Protein AF-X7ZYJ5-F1 (afdb_monomer)

Radius of gyration: 19.54 Å; Cα contacts (8 Å, |Δi|>4): 34; chains: 1; bounding box: 30×25×73 Å

Solvent-accessible surface area (backbone atoms only — not comparable to full-atom values): 4461 Å² total; per-residue (Å²): 121,69,65,63,56,50,50,55,52,51,50,54,49,52,51,51,53,53,5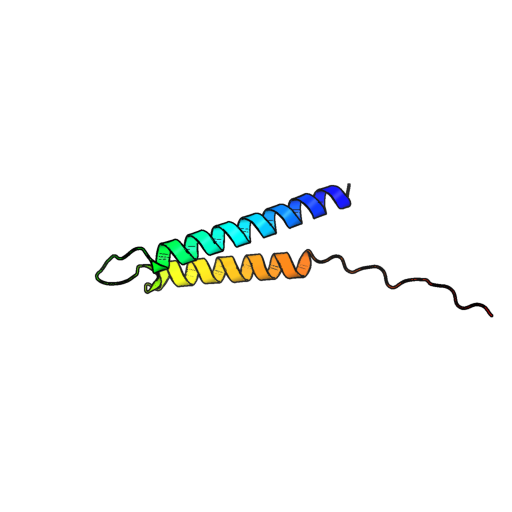1,49,51,53,52,54,52,48,27,59,70,42,67,50,96,94,36,42,43,48,76,39,67,68,56,41,52,53,51,52,52,52,48,55,53,49,56,52,52,54,65,70,66,54,77,82,70,77,81,77,90,71,81,78,82,131

pLDDT: mean 84.99, std 17.53, range [44.03, 98.44]

Secondary structure (DSSP, 8-state):
-HHHHHHHHHHHHHHHHHHHHHHHHHHHH-EETTEEGGGSHHHHHHHHHHHHHHHHHHHHHS--PPPP-PPPP-

Mean predicted aligned error: 8.65 Å

Foldseek 3Di:
DVVVVLVVLVVVLVVLVVVLVVLVVQQQPDDDPRGRNCVDPVSVVVSVVSVVVSVVSVVVSDDPDDPDPPDDDD

Nearest PDB structures (foldseek):
  5lnx-assembly2_F  TM=9.769E-01  e=1.452E-02  Bacillus subtilis subsp. subtilis str. 168
  3r7k-assembly1_D  TM=9.802E-01  e=1.689E-01  Mycobacteroides abscessus ATCC 19977
  1egd-assembly1_C  TM=8.996E-01  e=8.303E-02  Homo sapiens
  4p13-assembly1_A  TM=9.035E-01  e=1.305E-01  Homo sapiens
  4xvx-assembly1_A  TM=9.804E-01  e=2.655E-01  Mycobacterium tuberculosis H37Rv

Organism: NCBI:txid1299334

Sequence (74 aa):
MGAARRAVASELVGNGCAMLNIAVDHVRNRKQFGRAIGANQTPRHRLAQCYTRLAGRARWSMPHGKAGRHGMPG

InterPro domains:
  IPR009075 Acyl-CoA dehydrogenase/oxidase, C-terminal [PF00441] (4-56)
  IPR036250 Acyl-CoA dehydrogenase-like, C-terminal [SSF47203] (1-56)

Structure (mmCIF, N/CA/C/O backbone):
data_AF-X7ZYJ5-F1
#
_entry.id   AF-X7ZYJ5-F1
#
loop_
_atom_site.group_PDB
_atom_site.id
_atom_site.type_symbol
_atom_site.label_atom_id
_atom_site.label_alt_id
_atom_site.label_comp_id
_atom_site.label_asym_id
_atom_site.label_entity_id
_atom_site.label_seq_id
_atom_site.pdbx_PDB_ins_code
_atom_site.Cartn_x
_atom_site.Cartn_y
_atom_site.Cartn_z
_atom_site.occupancy
_atom_site.B_iso_or_eq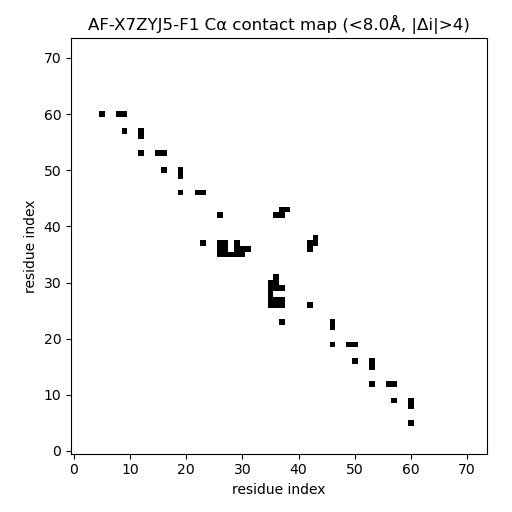uiv
_atom_site.auth_seq_id
_atom_site.auth_comp_id
_atom_site.auth_asym_id
_atom_site.auth_atom_id
_atom_site.pdbx_PDB_model_num
ATOM 1 N N . MET A 1 1 ? 19.976 1.123 -23.836 1.00 58.94 1 MET A N 1
ATOM 2 C CA . MET A 1 1 ? 19.589 1.768 -22.553 1.00 58.94 1 MET A CA 1
ATOM 3 C C . MET A 1 1 ? 18.094 1.690 -22.183 1.00 58.94 1 MET A C 1
ATOM 5 O O . MET A 1 1 ? 17.773 1.873 -21.017 1.00 58.94 1 MET A O 1
ATOM 9 N N . GLY A 1 2 ? 17.159 1.393 -23.100 1.00 83.62 2 GLY A N 1
ATOM 10 C CA . GLY A 1 2 ? 15.721 1.344 -22.762 1.00 83.62 2 GLY A CA 1
ATOM 11 C C . GLY A 1 2 ? 15.264 0.134 -21.929 1.00 83.62 2 GLY A C 1
ATOM 12 O O . GLY A 1 2 ? 14.346 0.270 -21.128 1.00 83.62 2 GLY A O 1
ATOM 13 N N . ALA A 1 3 ? 15.894 -1.036 -22.087 1.00 86.38 3 ALA A N 1
ATOM 14 C CA . ALA A 1 3 ? 15.499 -2.256 -21.373 1.00 86.38 3 ALA A CA 1
ATOM 15 C C . ALA A 1 3 ? 15.809 -2.192 -19.866 1.00 86.38 3 ALA A C 1
ATOM 17 O O . ALA A 1 3 ? 14.919 -2.444 -19.062 1.00 86.38 3 ALA A O 1
ATOM 18 N N . ALA A 1 4 ? 17.016 -1.754 -19.488 1.00 90.50 4 ALA A N 1
ATOM 19 C CA . ALA A 1 4 ? 17.408 -1.602 -18.083 1.00 90.50 4 ALA A CA 1
ATOM 20 C C . ALA A 1 4 ? 16.498 -0.618 -17.324 1.00 90.50 4 ALA A C 1
ATOM 22 O O . ALA A 1 4 ? 16.015 -0.932 -16.243 1.00 90.50 4 ALA A O 1
ATOM 23 N N . ARG A 1 5 ? 16.168 0.537 -17.922 1.00 91.00 5 ARG A N 1
ATOM 24 C CA . ARG A 1 5 ? 15.234 1.503 -17.313 1.00 91.00 5 ARG A CA 1
ATOM 25 C C . ARG A 1 5 ? 13.837 0.917 -17.089 1.00 91.00 5 ARG A C 1
ATOM 27 O O . ARG A 1 5 ? 13.215 1.226 -16.081 1.00 91.00 5 ARG A O 1
ATOM 34 N N . ARG A 1 6 ? 13.347 0.070 -18.003 1.00 89.56 6 ARG A N 1
ATOM 35 C CA . ARG A 1 6 ? 12.059 -0.625 -17.836 1.00 89.56 6 ARG A CA 1
ATOM 36 C C . ARG A 1 6 ? 12.109 -1.688 -16.742 1.00 89.56 6 ARG A C 1
ATOM 38 O O . ARG A 1 6 ? 11.144 -1.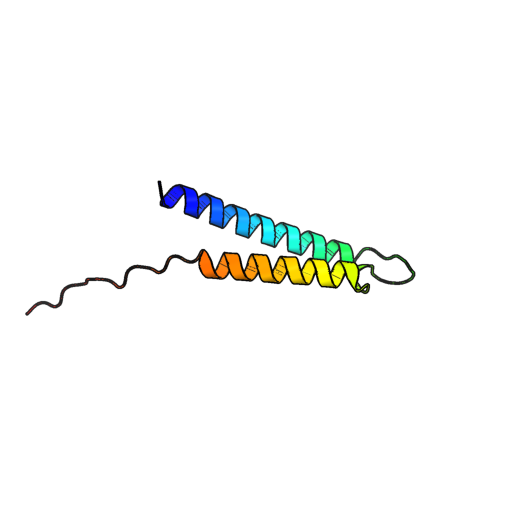801 -15.994 1.00 89.56 6 ARG A O 1
ATOM 45 N N . ALA A 1 7 ? 13.216 -2.423 -16.633 1.00 91.75 7 ALA A N 1
ATOM 46 C CA . ALA A 1 7 ? 13.413 -3.401 -15.566 1.00 91.75 7 ALA A CA 1
ATOM 47 C C . ALA A 1 7 ? 13.373 -2.720 -14.188 1.00 91.75 7 ALA A C 1
ATOM 49 O O . ALA A 1 7 ? 12.529 -3.068 -13.368 1.00 91.75 7 ALA A O 1
ATOM 50 N N . VAL A 1 8 ? 14.166 -1.657 -13.999 1.00 94.62 8 VAL A N 1
ATOM 51 C CA . VAL A 1 8 ? 14.174 -0.858 -12.758 1.00 94.62 8 VAL A CA 1
ATOM 52 C C . VAL A 1 8 ? 12.798 -0.252 -12.467 1.00 94.62 8 VAL A C 1
ATOM 54 O O . VAL A 1 8 ? 12.324 -0.290 -11.337 1.00 94.62 8 VAL A O 1
ATOM 57 N N . ALA A 1 9 ? 12.110 0.286 -13.480 1.00 91.56 9 ALA A N 1
ATOM 58 C CA . ALA A 1 9 ? 10.766 0.830 -13.288 1.00 91.56 9 ALA A CA 1
ATOM 59 C C . ALA A 1 9 ? 9.762 -0.240 -12.826 1.00 91.56 9 ALA A C 1
ATOM 61 O O . ALA A 1 9 ? 8.938 0.037 -11.957 1.00 91.56 9 ALA A O 1
ATOM 62 N N . SER A 1 10 ? 9.851 -1.453 -13.376 1.00 91.69 10 SER A N 1
ATOM 63 C CA . SER A 1 10 ? 8.974 -2.573 -13.012 1.00 91.69 10 SER A CA 1
ATOM 64 C C . SER A 1 10 ? 9.238 -3.046 -11.582 1.00 91.69 10 SER A C 1
ATOM 66 O O . SER A 1 10 ? 8.295 -3.271 -10.827 1.00 91.69 10 SER A O 1
ATOM 68 N N . GLU A 1 11 ? 10.509 -3.117 -11.182 1.00 94.56 11 GLU A N 1
ATOM 69 C CA . GLU A 1 11 ? 10.918 -3.456 -9.817 1.00 94.56 11 GLU A CA 1
ATOM 70 C C . GLU A 1 11 ? 10.402 -2.432 -8.796 1.00 94.56 11 GLU A C 1
ATOM 72 O O . GLU A 1 11 ? 9.780 -2.802 -7.802 1.00 94.56 11 GLU A O 1
ATOM 77 N N . LEU A 1 12 ? 10.565 -1.133 -9.070 1.00 95.81 12 LEU A N 1
ATOM 78 C CA . LEU A 1 12 ? 10.066 -0.068 -8.194 1.00 95.81 12 LEU A CA 1
ATOM 79 C C . LEU A 1 12 ? 8.540 -0.103 -8.036 1.00 95.81 12 LEU A C 1
ATOM 81 O O . LEU A 1 12 ? 8.031 0.142 -6.941 1.00 95.81 12 LEU A O 1
ATOM 85 N N . VAL A 1 13 ? 7.804 -0.417 -9.107 1.00 94.94 13 VAL A N 1
ATOM 86 C CA . VAL A 1 13 ? 6.346 -0.600 -9.037 1.00 94.94 13 VAL A CA 1
ATOM 87 C C . VAL A 1 13 ? 5.996 -1.813 -8.173 1.00 94.94 13 VAL A C 1
ATOM 89 O O . VAL A 1 13 ? 5.125 -1.700 -7.311 1.00 94.94 13 VAL A O 1
ATOM 92 N N . GLY A 1 14 ? 6.696 -2.939 -8.346 1.00 95.00 14 GLY A N 1
ATOM 93 C CA . GLY A 1 14 ? 6.522 -4.135 -7.517 1.00 95.00 14 GLY A CA 1
ATOM 94 C C . GLY A 1 14 ? 6.764 -3.857 -6.030 1.00 95.00 14 GLY A C 1
ATOM 95 O O . GLY A 1 14 ? 5.900 -4.142 -5.198 1.00 95.00 14 GLY A O 1
ATOM 96 N N . ASN A 1 15 ? 7.882 -3.205 -5.708 1.00 97.75 15 ASN A N 1
ATOM 97 C CA . ASN A 1 15 ? 8.227 -2.807 -4.343 1.00 97.75 15 ASN A CA 1
ATOM 98 C C . ASN A 1 15 ? 7.177 -1.861 -3.750 1.00 97.75 15 ASN A C 1
ATOM 100 O O . ASN A 1 15 ? 6.720 -2.068 -2.627 1.00 97.75 15 ASN A O 1
ATOM 104 N N . GLY A 1 16 ? 6.725 -0.864 -4.515 1.00 96.75 16 GLY A N 1
ATOM 105 C CA . GLY A 1 16 ? 5.668 0.049 -4.082 1.00 96.75 16 GLY A CA 1
ATOM 106 C C . GLY A 1 16 ? 4.355 -0.669 -3.751 1.00 96.75 16 GLY A C 1
ATOM 107 O O . GLY A 1 16 ? 3.730 -0.364 -2.734 1.00 96.75 16 GLY A O 1
ATOM 108 N N . CYS A 1 17 ? 3.955 -1.655 -4.559 1.00 96.69 17 CYS A N 1
ATOM 109 C CA . CYS A 1 17 ? 2.778 -2.485 -4.287 1.00 96.69 17 CYS A CA 1
ATOM 110 C C . CYS A 1 17 ? 2.939 -3.314 -3.002 1.00 96.69 17 CYS A C 1
ATOM 112 O O . CYS A 1 17 ? 2.018 -3.357 -2.184 1.00 96.69 17 CYS A O 1
ATOM 114 N N . ALA A 1 18 ? 4.108 -3.924 -2.784 1.00 97.81 18 ALA A N 1
ATOM 115 C CA . ALA A 1 18 ? 4.394 -4.678 -1.563 1.00 97.81 18 ALA A CA 1
ATOM 116 C C . ALA A 1 18 ? 4.352 -3.781 -0.312 1.00 97.81 18 ALA A C 1
ATOM 118 O O . ALA A 1 18 ? 3.692 -4.111 0.674 1.00 97.81 18 ALA A O 1
ATOM 119 N N . MET A 1 19 ? 4.979 -2.602 -0.375 1.00 98.19 19 MET A N 1
ATOM 120 C CA . MET A 1 19 ? 4.952 -1.611 0.706 1.00 98.19 19 MET A CA 1
ATOM 121 C C . MET A 1 19 ? 3.531 -1.124 1.009 1.00 98.19 19 MET A C 1
ATOM 123 O O . MET A 1 19 ? 3.170 -0.964 2.176 1.00 98.19 19 MET A O 1
ATOM 127 N N . LEU A 1 20 ? 2.703 -0.911 -0.022 1.00 97.88 20 LEU A N 1
ATOM 128 C CA . LEU A 1 20 ? 1.304 -0.530 0.160 1.00 97.88 20 LEU A CA 1
ATOM 129 C C . LEU A 1 20 ? 0.515 -1.624 0.891 1.00 97.88 20 LEU A C 1
ATOM 131 O O . LEU A 1 20 ? -0.250 -1.299 1.798 1.00 97.88 20 LEU A O 1
ATOM 135 N N . ASN A 1 21 ? 0.725 -2.899 0.554 1.00 98.12 21 ASN A N 1
ATOM 136 C CA . ASN A 1 21 ? 0.078 -4.013 1.251 1.00 98.12 21 ASN A CA 1
ATOM 137 C C . ASN A 1 21 ? 0.472 -4.073 2.731 1.00 98.12 21 ASN A C 1
ATOM 139 O O . ASN A 1 21 ? -0.409 -4.178 3.583 1.00 98.12 21 ASN A O 1
ATOM 143 N N . ILE A 1 22 ? 1.763 -3.925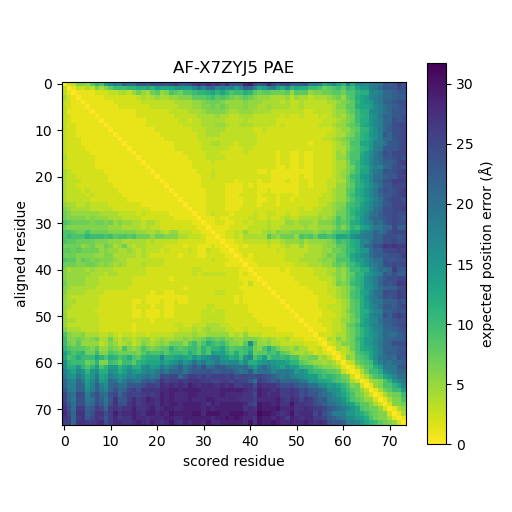 3.046 1.00 98.44 22 ILE A N 1
ATOM 144 C CA . ILE A 1 22 ? 2.248 -3.864 4.435 1.00 98.44 22 ILE A CA 1
ATOM 145 C C . ILE A 1 22 ? 1.580 -2.704 5.186 1.00 98.44 22 ILE A C 1
ATOM 147 O O . ILE A 1 22 ? 1.111 -2.868 6.312 1.00 98.44 22 ILE A O 1
ATOM 151 N N . ALA A 1 23 ? 1.489 -1.529 4.561 1.00 98.00 23 ALA A N 1
ATOM 152 C CA . ALA A 1 23 ? 0.858 -0.367 5.175 1.00 98.00 23 ALA A CA 1
ATOM 153 C C . ALA A 1 23 ? -0.648 -0.578 5.413 1.00 98.00 23 ALA A C 1
ATOM 155 O O . ALA A 1 23 ? -1.161 -0.192 6.464 1.00 98.00 23 ALA A O 1
ATOM 156 N N . VAL A 1 24 ? -1.355 -1.206 4.466 1.00 97.81 24 VAL A N 1
ATOM 157 C CA . VAL A 1 24 ? -2.776 -1.561 4.608 1.00 97.81 24 VAL A CA 1
ATOM 158 C C . VAL A 1 24 ? -2.983 -2.537 5.763 1.00 97.81 24 VAL A C 1
ATOM 160 O O . VAL A 1 24 ? -3.891 -2.333 6.569 1.00 97.81 24 VAL A O 1
ATOM 163 N N . ASP A 1 25 ? -2.146 -3.566 5.866 1.00 98.06 25 ASP A N 1
ATOM 164 C CA . ASP A 1 25 ? -2.214 -4.528 6.963 1.00 98.06 25 ASP A CA 1
ATOM 165 C C . ASP A 1 25 ? -1.963 -3.850 8.319 1.00 98.06 25 ASP A C 1
ATOM 167 O O . ASP A 1 25 ? -2.771 -3.958 9.245 1.00 98.06 25 ASP A O 1
ATOM 171 N N . HIS A 1 26 ? -0.927 -3.013 8.403 1.00 97.56 26 HIS A N 1
ATOM 172 C CA . HIS A 1 26 ? -0.621 -2.259 9.614 1.00 97.56 26 HIS A CA 1
ATOM 173 C C . HIS A 1 26 ? -1.804 -1.402 10.088 1.00 97.56 26 HIS A C 1
ATOM 175 O O . HIS A 1 26 ? -2.168 -1.442 11.266 1.00 97.56 26 HIS A O 1
ATOM 181 N N . VAL A 1 27 ? -2.445 -0.645 9.187 1.00 97.12 27 VAL A N 1
ATOM 182 C CA . VAL A 1 27 ? -3.567 0.222 9.583 1.00 97.12 27 VAL A CA 1
ATOM 183 C C . VAL A 1 27 ? -4.836 -0.553 9.944 1.00 97.12 27 VAL A C 1
ATOM 185 O O . VAL A 1 27 ? -5.690 -0.015 10.653 1.00 97.12 27 VAL A O 1
ATOM 188 N N . ARG A 1 28 ? -4.978 -1.797 9.473 1.00 96.50 28 ARG A N 1
ATOM 189 C CA . ARG A 1 28 ? -6.077 -2.694 9.859 1.00 96.50 28 ARG A CA 1
ATOM 190 C C . ARG A 1 28 ? -5.867 -3.264 11.258 1.00 96.50 28 ARG A C 1
ATOM 192 O O . ARG A 1 28 ? -6.816 -3.306 12.037 1.00 96.50 28 ARG A O 1
ATOM 199 N N . ASN A 1 29 ? -4.634 -3.644 11.580 1.00 96.81 29 ASN A N 1
ATOM 200 C CA . ASN A 1 29 ? -4.308 -4.323 12.833 1.00 96.81 29 ASN A CA 1
ATOM 201 C C . ASN A 1 29 ? -4.071 -3.349 13.998 1.00 96.81 29 ASN A C 1
ATOM 203 O O . ASN A 1 29 ? -4.438 -3.629 15.141 1.00 96.81 29 ASN A O 1
ATOM 207 N N . ARG A 1 30 ? -3.499 -2.168 13.735 1.00 95.50 30 ARG A N 1
ATOM 208 C CA . ARG A 1 30 ? -3.217 -1.177 14.779 1.00 95.50 30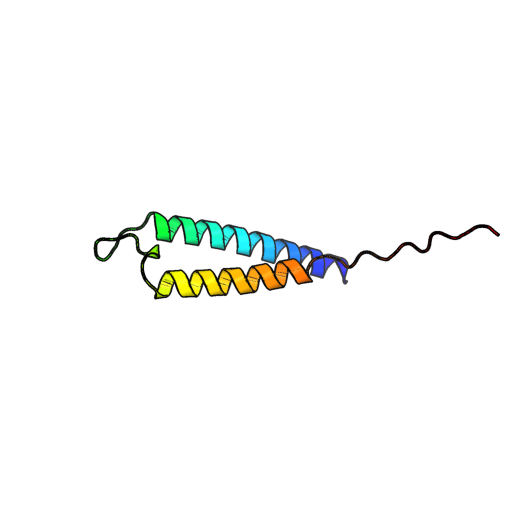 ARG A CA 1
ATOM 209 C C . ARG A 1 30 ? -4.497 -0.466 15.222 1.00 95.50 30 ARG A C 1
ATOM 211 O O . ARG A 1 30 ? -5.174 0.169 14.415 1.00 95.50 30 ARG A O 1
ATOM 218 N N . LYS A 1 31 ? -4.790 -0.501 16.526 1.00 95.62 31 LYS A N 1
ATOM 219 C CA . LYS A 1 31 ? -5.914 0.223 17.142 1.00 95.62 31 LYS A CA 1
ATOM 220 C C . LYS A 1 31 ? -5.435 1.463 17.902 1.00 95.62 31 LYS A C 1
ATOM 222 O O . LYS A 1 31 ? -4.541 1.360 18.734 1.00 95.62 31 LYS A O 1
ATOM 227 N N . GLN A 1 32 ? -6.038 2.620 17.630 1.00 93.31 32 GLN A N 1
ATOM 228 C CA . GLN A 1 32 ? -5.885 3.872 18.390 1.00 93.31 32 GLN A CA 1
ATOM 229 C C . GLN A 1 32 ? -7.214 4.636 18.362 1.00 93.31 32 GLN A C 1
ATOM 231 O O . GLN A 1 32 ? -8.024 4.436 17.458 1.00 93.31 32 GLN A O 1
ATOM 236 N N . PHE A 1 33 ? -7.451 5.517 19.337 1.00 91.06 33 PHE A N 1
ATOM 237 C CA . PHE A 1 33 ? -8.724 6.249 19.452 1.00 91.06 33 PHE A CA 1
ATOM 238 C C . PHE A 1 33 ? -9.945 5.308 19.493 1.00 91.06 33 PHE A C 1
ATOM 240 O O . PHE A 1 33 ? -10.976 5.566 18.878 1.00 91.06 33 PHE A O 1
ATOM 247 N N . GLY A 1 34 ? -9.790 4.156 20.155 1.00 93.56 34 GLY A N 1
ATOM 248 C CA . GLY A 1 34 ? -10.852 3.159 20.319 1.00 93.56 34 GLY A CA 1
ATOM 249 C C . GLY A 1 34 ? -11.209 2.339 19.070 1.00 93.56 34 GLY A C 1
ATOM 250 O O . GLY A 1 34 ? -12.122 1.525 19.138 1.00 93.56 34 GLY A O 1
ATOM 251 N N . ARG A 1 35 ? -10.513 2.499 17.933 1.00 92.38 35 ARG A N 1
ATOM 252 C CA . ARG A 1 35 ? -10.787 1.749 16.688 1.00 92.38 35 ARG A CA 1
ATOM 253 C C . ARG A 1 35 ? -9.512 1.439 15.901 1.00 92.38 35 ARG A C 1
ATOM 255 O O . ARG A 1 35 ? -8.442 1.934 16.233 1.00 92.38 35 ARG A O 1
ATOM 262 N N . ALA A 1 36 ? -9.605 0.644 14.835 1.00 95.19 36 ALA A N 1
ATOM 263 C CA . ALA A 1 36 ? -8.491 0.486 13.896 1.00 95.19 36 ALA A CA 1
ATOM 264 C C . ALA A 1 36 ? -8.099 1.850 13.295 1.00 95.19 36 ALA A C 1
ATOM 266 O O . ALA A 1 36 ? -8.972 2.614 12.879 1.00 95.19 36 ALA A O 1
ATOM 267 N N . ILE A 1 37 ? -6.807 2.169 13.210 1.00 96.00 37 ILE A N 1
ATOM 268 C CA . ILE A 1 37 ? -6.353 3.469 12.679 1.00 96.00 37 ILE A CA 1
ATOM 269 C C . ILE A 1 37 ? -6.722 3.648 11.206 1.00 96.00 37 ILE A C 1
ATOM 271 O O . ILE A 1 37 ? -6.970 4.764 10.751 1.00 96.00 37 ILE A O 1
ATOM 275 N N . GLY A 1 38 ? -6.852 2.539 10.477 1.00 93.56 38 GLY A N 1
ATOM 276 C CA . GLY A 1 38 ? -7.348 2.490 9.109 1.00 93.56 38 GLY A CA 1
ATOM 277 C C . GLY A 1 38 ? -8.814 2.879 8.979 1.00 93.56 38 GLY A C 1
ATOM 278 O O . GLY A 1 38 ? -9.303 2.948 7.860 1.00 93.56 38 GLY A O 1
ATOM 279 N N . ALA A 1 39 ? -9.523 3.146 10.080 1.00 93.31 39 ALA A N 1
ATOM 280 C CA . ALA A 1 39 ? -10.855 3.730 10.057 1.00 93.31 39 ALA A CA 1
ATOM 281 C C . ALA A 1 39 ? -10.873 5.266 10.041 1.00 93.31 39 ALA A C 1
ATOM 283 O O . ALA A 1 39 ? -11.928 5.871 9.841 1.00 93.31 39 ALA A O 1
ATOM 284 N N . ASN A 1 40 ? -9.717 5.902 10.214 1.00 94.56 40 ASN A N 1
ATOM 285 C CA . ASN A 1 40 ? -9.589 7.352 10.160 1.00 94.56 40 ASN A CA 1
ATOM 286 C C . ASN A 1 40 ? -9.407 7.823 8.710 1.00 94.56 40 ASN A C 1
ATOM 288 O O . ASN A 1 40 ? -8.839 7.117 7.873 1.00 94.56 40 ASN A O 1
ATOM 292 N N . GLN A 1 41 ? -9.892 9.029 8.406 1.00 95.00 41 GLN A N 1
ATOM 293 C CA . GLN A 1 41 ? -9.857 9.578 7.048 1.00 95.00 41 GLN A CA 1
ATOM 294 C C . GLN A 1 41 ? -8.419 9.755 6.543 1.00 95.00 41 GLN A C 1
ATOM 296 O O . GLN A 1 41 ? -8.122 9.370 5.416 1.00 95.00 41 GLN A O 1
ATOM 301 N N . THR A 1 42 ? -7.512 10.268 7.382 1.00 95.94 42 THR A N 1
ATOM 302 C CA . THR A 1 42 ? -6.131 10.577 6.978 1.00 95.94 42 THR A CA 1
ATOM 303 C C . THR A 1 42 ? -5.360 9.349 6.471 1.00 95.94 42 THR A C 1
ATOM 305 O O . THR A 1 42 ? -4.865 9.409 5.342 1.00 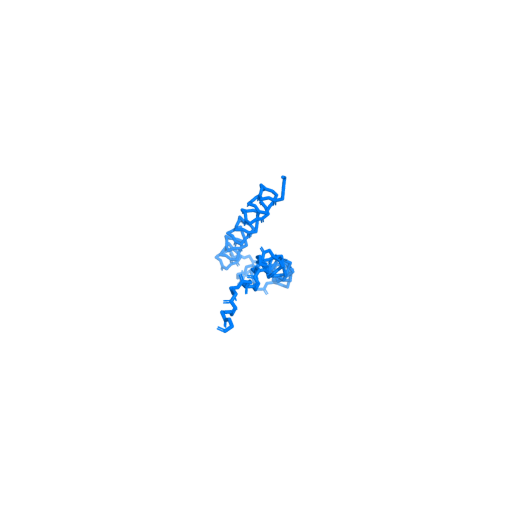95.94 42 THR A O 1
ATOM 308 N N . PRO A 1 43 ? -5.273 8.215 7.205 1.00 95.06 43 PRO A N 1
ATOM 309 C CA . PRO A 1 43 ? -4.606 7.018 6.689 1.00 95.06 43 PRO A CA 1
ATOM 310 C C . PRO A 1 43 ? -5.284 6.457 5.437 1.00 95.06 43 PRO A C 1
ATOM 312 O O . PRO A 1 43 ? -4.598 6.161 4.462 1.00 95.06 43 PRO A O 1
ATOM 315 N N . ARG A 1 44 ? -6.624 6.375 5.411 1.00 94.50 44 ARG A N 1
ATOM 316 C CA . ARG A 1 44 ? -7.366 5.878 4.237 1.00 94.50 44 ARG A CA 1
ATOM 317 C C . ARG A 1 44 ? -7.091 6.700 2.989 1.00 94.50 44 ARG A C 1
ATOM 319 O O . ARG A 1 44 ? -6.803 6.139 1.938 1.00 94.50 44 ARG A O 1
ATOM 326 N N . HIS A 1 45 ? -7.167 8.021 3.106 1.00 96.81 45 HIS A N 1
ATOM 327 C CA . HIS A 1 45 ? -6.991 8.923 1.980 1.00 96.81 45 HIS A CA 1
ATOM 328 C C . HIS A 1 45 ? -5.564 8.853 1.427 1.00 96.81 45 HIS A C 1
ATOM 330 O O . HIS A 1 45 ? -5.380 8.759 0.216 1.00 96.81 45 HIS A O 1
ATOM 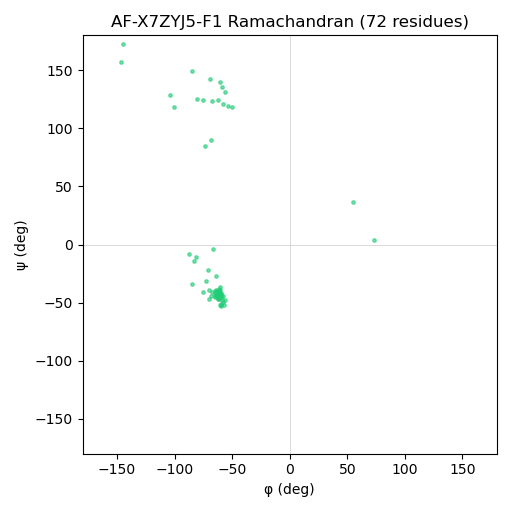336 N N . ARG A 1 46 ? -4.548 8.807 2.302 1.00 96.56 46 ARG A N 1
ATOM 337 C CA . ARG A 1 46 ? -3.150 8.625 1.880 1.00 96.56 46 ARG A CA 1
ATOM 338 C C . ARG A 1 46 ? -2.934 7.287 1.172 1.00 96.56 46 ARG A C 1
ATOM 340 O O . ARG A 1 46 ? -2.328 7.264 0.105 1.00 96.56 46 ARG A O 1
ATOM 347 N N . LEU A 1 47 ? -3.465 6.192 1.718 1.00 97.50 47 LEU A N 1
ATOM 348 C CA . LEU A 1 47 ? -3.354 4.865 1.100 1.00 97.50 47 LEU A CA 1
ATOM 349 C C . LEU A 1 47 ? -4.074 4.801 -0.255 1.00 97.50 47 LEU A C 1
ATOM 351 O O . LEU A 1 47 ? -3.526 4.243 -1.203 1.00 97.50 47 LEU A O 1
ATOM 355 N N . ALA A 1 48 ? -5.244 5.434 -0.381 1.00 97.00 48 ALA A N 1
ATOM 356 C CA . ALA A 1 48 ? -5.962 5.542 -1.649 1.00 97.00 48 ALA A CA 1
ATOM 357 C C . ALA A 1 48 ? -5.167 6.336 -2.701 1.00 97.00 48 ALA A C 1
ATOM 359 O O . ALA A 1 48 ? -5.065 5.904 -3.847 1.00 97.00 48 ALA A O 1
ATOM 360 N N . GLN A 1 49 ? -4.536 7.454 -2.321 1.00 97.06 49 GLN A N 1
ATOM 361 C CA . GLN A 1 49 ? -3.655 8.196 -3.230 1.00 97.06 49 GLN A CA 1
ATOM 362 C C . GLN A 1 49 ? -2.455 7.354 -3.686 1.00 97.06 49 GLN A C 1
ATOM 364 O O . GLN A 1 49 ? -2.117 7.356 -4.872 1.00 97.06 49 GLN A O 1
ATOM 369 N N . CYS A 1 50 ? -1.812 6.630 -2.763 1.00 96.62 50 CYS A N 1
ATOM 370 C CA . CYS A 1 50 ? -0.702 5.733 -3.087 1.00 96.62 50 CYS A CA 1
ATOM 371 C C . CYS A 1 50 ? -1.136 4.638 -4.067 1.00 96.62 50 CYS A C 1
ATOM 373 O O . CYS A 1 50 ? -0.453 4.417 -5.068 1.00 96.62 50 CYS A O 1
ATOM 375 N N . TYR A 1 51 ? -2.293 4.015 -3.825 1.00 96.44 51 TYR A N 1
ATOM 376 C CA . TYR A 1 51 ? -2.867 3.015 -4.720 1.00 96.44 51 TYR A CA 1
ATOM 377 C C . TYR A 1 51 ? -3.085 3.570 -6.130 1.00 96.44 51 TYR A C 1
ATOM 379 O O . TYR A 1 51 ? -2.580 2.998 -7.092 1.00 96.44 51 TYR A O 1
ATOM 387 N N . THR A 1 52 ? -3.757 4.716 -6.270 1.00 95.88 52 THR A N 1
ATOM 388 C CA . THR A 1 52 ? -4.032 5.315 -7.586 1.00 95.88 52 THR A CA 1
ATOM 389 C C . THR A 1 52 ? -2.746 5.651 -8.346 1.00 95.88 52 THR A C 1
ATOM 391 O O . THR A 1 52 ? -2.657 5.408 -9.551 1.00 95.88 52 THR A O 1
ATOM 394 N N . ARG A 1 53 ? -1.713 6.155 -7.654 1.00 94.12 53 ARG A N 1
ATOM 395 C CA . ARG A 1 53 ? -0.403 6.442 -8.265 1.00 94.12 53 ARG A CA 1
ATOM 396 C C . ARG A 1 53 ? 0.289 5.171 -8.761 1.00 94.12 53 ARG A C 1
ATOM 398 O O . ARG A 1 53 ? 0.797 5.164 -9.883 1.00 94.12 53 ARG A O 1
ATOM 405 N N . LEU A 1 54 ? 0.291 4.107 -7.958 1.00 94.06 54 LEU A N 1
ATOM 406 C CA . LEU A 1 54 ? 0.899 2.823 -8.321 1.00 94.06 54 LEU A CA 1
ATOM 407 C C . LEU A 1 54 ? 0.130 2.124 -9.445 1.00 94.06 54 LEU A C 1
ATOM 409 O O . LEU A 1 54 ? 0.746 1.681 -10.411 1.00 94.06 54 LEU A O 1
ATOM 413 N N . ALA A 1 55 ? -1.201 2.103 -9.379 1.00 90.38 55 ALA A N 1
ATOM 414 C CA . ALA A 1 55 ? -2.057 1.529 -10.414 1.00 90.38 55 ALA A CA 1
ATOM 415 C C . ALA A 1 55 ? -1.877 2.244 -11.763 1.00 90.38 55 ALA A C 1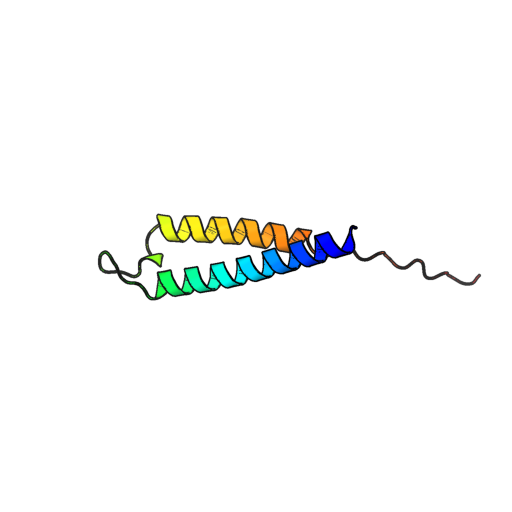
ATOM 417 O O . ALA A 1 55 ? -1.775 1.593 -12.805 1.00 90.38 55 ALA A O 1
ATOM 418 N N . GLY A 1 56 ? -1.764 3.578 -11.745 1.00 85.75 56 GLY A N 1
ATOM 419 C CA . GLY A 1 56 ? -1.410 4.356 -12.928 1.00 85.75 56 GLY A CA 1
ATOM 420 C C . GLY A 1 56 ? -0.047 3.941 -13.485 1.00 85.75 56 GLY A C 1
ATOM 421 O O . GLY A 1 56 ? 0.068 3.610 -14.661 1.00 85.75 56 GLY A O 1
ATOM 422 N N . ARG A 1 57 ? 0.989 3.886 -12.639 1.00 79.56 57 ARG A N 1
ATOM 423 C CA . ARG A 1 57 ? 2.354 3.534 -13.066 1.00 79.56 57 ARG A CA 1
ATOM 424 C C . ARG A 1 57 ? 2.456 2.108 -13.619 1.00 79.56 57 ARG A C 1
ATOM 426 O O . ARG A 1 57 ? 3.119 1.912 -14.633 1.00 79.56 57 ARG A O 1
ATOM 433 N N . ALA A 1 58 ? 1.774 1.143 -13.002 1.00 76.88 58 ALA A N 1
ATOM 434 C CA . ALA A 1 58 ? 1.735 -0.249 -13.447 1.00 76.88 58 ALA A CA 1
ATOM 435 C C . ALA A 1 58 ? 1.089 -0.384 -14.833 1.00 76.88 58 ALA A C 1
ATOM 437 O O . ALA A 1 58 ? 1.637 -1.055 -15.705 1.00 76.88 58 ALA A O 1
ATOM 438 N N . ARG A 1 59 ? -0.027 0.319 -15.069 1.00 75.06 59 ARG A N 1
ATOM 439 C CA . ARG A 1 59 ? -0.721 0.324 -16.365 1.00 75.06 59 ARG A CA 1
ATOM 440 C C . ARG A 1 59 ? 0.158 0.866 -17.494 1.00 75.06 59 ARG A C 1
ATOM 442 O O . ARG A 1 59 ? 0.167 0.292 -18.577 1.00 75.06 59 ARG A O 1
ATOM 449 N N . TRP A 1 60 ? 0.921 1.930 -17.239 1.00 61.78 60 TRP A N 1
ATOM 450 C CA . TRP A 1 60 ? 1.808 2.543 -18.238 1.00 61.78 60 TRP A CA 1
ATOM 451 C C . TRP A 1 60 ? 3.173 1.847 -18.378 1.00 61.78 60 TRP A C 1
ATOM 453 O O . TRP A 1 60 ? 3.879 2.092 -19.353 1.00 61.78 60 TRP A O 1
ATOM 463 N N . SER A 1 61 ? 3.551 0.977 -17.434 1.00 63.47 61 SER A N 1
ATOM 464 C CA . SER A 1 61 ? 4.796 0.194 -17.499 1.00 63.47 61 SER A CA 1
ATOM 465 C C . SER A 1 61 ? 4.678 -1.060 -18.376 1.00 63.47 61 SER A C 1
ATOM 467 O O . SER A 1 61 ? 5.697 -1.682 -18.685 1.00 63.47 61 SER A O 1
ATOM 469 N N . MET A 1 62 ? 3.465 -1.433 -18.797 1.00 59.56 62 MET A N 1
ATOM 470 C CA . MET A 1 62 ? 3.245 -2.554 -19.710 1.00 59.56 62 MET A CA 1
ATOM 471 C C . MET A 1 62 ? 3.817 -2.211 -21.098 1.00 59.56 62 MET A C 1
ATOM 473 O O . MET A 1 62 ? 3.430 -1.196 -21.694 1.00 59.56 62 MET A O 1
ATOM 477 N N . PRO A 1 63 ? 4.740 -3.019 -21.651 1.00 56.66 63 PRO A N 1
ATOM 478 C CA . PRO A 1 63 ? 5.229 -2.794 -23.000 1.00 56.66 63 PRO A CA 1
ATOM 479 C C . PRO A 1 63 ? 4.064 -2.940 -23.982 1.00 56.66 63 PRO A C 1
ATOM 481 O O . PRO A 1 63 ? 3.415 -3.981 -24.035 1.00 56.66 63 PRO A O 1
ATOM 484 N N . HIS A 1 64 ? 3.817 -1.906 -24.786 1.00 58.62 64 HIS A N 1
ATOM 485 C CA . HIS A 1 64 ? 2.991 -2.035 -25.983 1.00 58.62 64 HIS A CA 1
ATOM 486 C C . HIS A 1 64 ? 3.793 -2.907 -26.958 1.00 58.62 64 HIS A C 1
ATOM 488 O O . HIS A 1 64 ? 4.679 -2.427 -27.670 1.00 58.62 64 HIS A O 1
ATOM 494 N N . GLY A 1 65 ? 3.583 -4.221 -26.863 1.00 45.34 65 GLY A N 1
ATOM 495 C CA . GLY A 1 65 ? 4.235 -5.222 -27.694 1.00 45.34 65 GLY A CA 1
ATOM 496 C C . GLY A 1 65 ? 3.976 -4.924 -29.165 1.00 45.34 65 GLY A C 1
ATOM 497 O O . GLY A 1 65 ? 2.851 -4.639 -29.565 1.00 45.34 65 GLY A O 1
ATOM 498 N N . LYS A 1 66 ? 5.047 -4.939 -29.959 1.00 51.06 66 LYS A N 1
ATOM 499 C CA . LYS A 1 66 ? 5.025 -4.750 -31.410 1.00 51.06 66 LYS A CA 1
ATOM 500 C C . LYS A 1 66 ? 3.979 -5.689 -32.028 1.00 51.06 66 LYS A C 1
ATOM 502 O O . LYS A 1 66 ? 4.146 -6.902 -31.942 1.00 51.06 66 LYS A O 1
ATOM 507 N N . ALA A 1 67 ? 2.953 -5.135 -32.679 1.00 48.81 67 ALA A N 1
ATOM 508 C CA . ALA A 1 67 ? 2.139 -5.884 -33.631 1.00 48.81 67 ALA A CA 1
ATOM 509 C C . ALA A 1 67 ? 3.092 -6.517 -34.656 1.00 48.81 67 ALA A C 1
ATOM 511 O O . ALA A 1 67 ? 3.894 -5.816 -35.284 1.00 48.81 67 ALA A O 1
ATOM 512 N N . GLY A 1 68 ? 3.084 -7.846 -34.724 1.00 45.47 68 GLY A N 1
ATOM 513 C CA . GLY A 1 68 ? 3.983 -8.613 -35.568 1.00 45.47 68 GLY A CA 1
ATOM 514 C C . GLY A 1 68 ? 3.827 -8.201 -37.026 1.00 45.47 68 GLY A C 1
ATOM 515 O O . GLY A 1 68 ? 2.757 -8.341 -37.607 1.00 45.47 68 GLY A O 1
ATOM 516 N N . ARG A 1 69 ? 4.916 -7.732 -37.640 1.00 53.84 69 ARG A N 1
ATOM 517 C CA . ARG A 1 69 ? 5.097 -7.895 -39.083 1.00 53.84 69 ARG A CA 1
ATOM 518 C C . ARG A 1 69 ? 5.445 -9.360 -39.306 1.00 53.84 69 ARG A C 1
ATOM 520 O O . ARG A 1 69 ? 6.619 -9.716 -39.311 1.00 53.84 69 ARG A O 1
ATOM 527 N N . HIS A 1 70 ? 4.426 -10.203 -39.408 1.00 47.66 70 HIS A N 1
ATOM 528 C CA . HIS A 1 70 ? 4.573 -11.507 -40.033 1.00 47.66 70 HIS A CA 1
ATOM 529 C C . HIS A 1 70 ? 4.017 -11.376 -41.448 1.00 47.66 70 HIS A C 1
ATOM 531 O O . HIS A 1 70 ? 2.884 -10.937 -41.634 1.00 47.66 70 HIS A O 1
ATOM 537 N N . GLY A 1 71 ? 4.898 -11.598 -42.423 1.00 47.19 71 GLY A N 1
ATOM 538 C CA . GLY A 1 71 ? 4.624 -11.410 -43.838 1.00 47.19 71 GLY A CA 1
ATOM 539 C C . GLY A 1 71 ? 3.494 -12.309 -44.319 1.00 47.19 71 GLY A C 1
ATOM 540 O O . GLY A 1 71 ? 3.408 -13.472 -43.935 1.00 47.19 71 GLY A O 1
ATOM 541 N N . MET A 1 72 ? 2.651 -11.749 -45.176 1.00 44.03 72 MET A N 1
ATOM 542 C CA . MET A 1 72 ? 1.777 -12.531 -46.039 1.00 44.03 72 MET A CA 1
ATOM 543 C C . MET A 1 72 ? 2.626 -13.002 -47.229 1.00 44.03 72 MET A C 1
ATOM 545 O O . MET A 1 72 ? 3.259 -12.146 -47.856 1.00 44.03 72 MET A O 1
ATOM 549 N N . PRO A 1 73 ? 2.704 -14.307 -47.541 1.00 54.34 73 PRO A N 1
ATOM 550 C CA . PRO A 1 73 ? 3.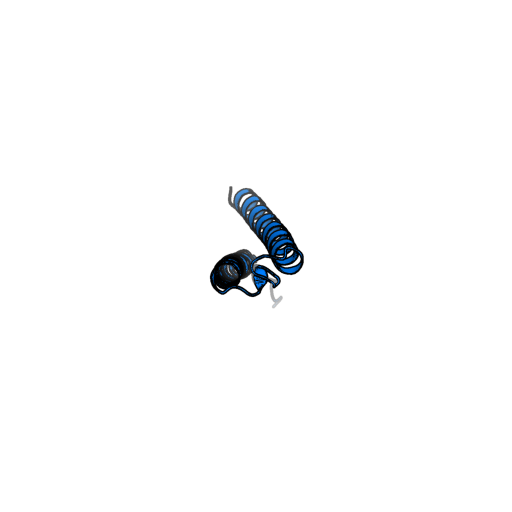165 -14.729 -48.854 1.00 54.34 73 PRO A CA 1
ATOM 551 C C . PRO A 1 73 ? 2.103 -14.343 -49.894 1.00 54.34 73 PRO A C 1
ATOM 553 O O . PRO A 1 73 ? 0.906 -14.354 -49.593 1.00 54.34 73 PRO A O 1
ATOM 556 N N . GLY A 1 74 ? 2.575 -13.928 -51.072 1.00 53.75 74 GLY A N 1
ATOM 557 C CA . GLY A 1 74 ? 1.738 -13.695 -52.251 1.00 53.75 74 GLY A CA 1
ATOM 558 C C . GLY A 1 74 ? 1.199 -14.980 -52.859 1.00 53.75 74 GLY A C 1
ATOM 559 O O . GLY A 1 74 ? 1.679 -16.070 -52.471 1.00 53.75 74 GLY A O 1
#